Protein AF-A0A967VZC9-F1 (afdb_monomer_lite)

pLDDT: mean 88.89, std 13.27, range [49.28, 98.19]

Secondary structure (DSSP, 8-state):
------EEE----TT--SHHHHHHHHHHHHHHHHHTTSSSEEE----------

Structure (mmCIF, N/CA/C/O backbone):
data_AF-A0A967VZC9-F1
#
_entry.id   AF-A0A967VZC9-F1
#
loop_
_atom_site.group_PDB
_atom_site.id
_atom_site.type_symbol
_atom_site.label_atom_id
_atom_site.label_alt_id
_atom_site.label_comp_id
_atom_site.label_asym_id
_atom_site.label_entity_id
_atom_site.label_seq_id
_atom_site.pdbx_PDB_ins_code
_atom_site.Cartn_x
_atom_site.Cartn_y
_atom_site.Cartn_z
_atom_site.occupancy
_atom_site.B_iso_or_equiv
_atom_site.auth_seq_id
_atom_site.auth_comp_id
_atom_site.auth_asym_id
_atom_site.auth_atom_id
_atom_site.pdbx_PDB_model_num
ATOM 1 N N . MET A 1 1 ? -7.478 -2.832 27.688 1.00 69.19 1 MET A N 1
ATOM 2 C CA . MET A 1 1 ? -7.411 -1.928 26.518 1.00 69.19 1 MET A CA 1
ATOM 3 C C . MET A 1 1 ? -6.950 -2.754 25.326 1.00 69.19 1 MET A C 1
ATOM 5 O O . MET A 1 1 ? -6.015 -3.524 25.497 1.00 69.19 1 MET A O 1
ATOM 9 N N . GLN A 1 2 ? -7.626 -2.666 24.178 1.00 91.19 2 GLN A N 1
ATOM 10 C CA . GLN A 1 2 ? -7.280 -3.432 22.974 1.00 91.19 2 GLN A CA 1
ATOM 11 C C . GLN A 1 2 ? -6.556 -2.519 21.984 1.00 91.19 2 GLN A C 1
ATOM 13 O O . GLN A 1 2 ? -7.065 -1.452 21.645 1.00 91.19 2 GLN A O 1
ATOM 18 N N . ILE A 1 3 ? -5.368 -2.930 21.544 1.00 95.50 3 ILE A N 1
ATOM 19 C CA . ILE A 1 3 ? -4.593 -2.229 20.517 1.00 95.50 3 ILE A CA 1
ATOM 20 C C . ILE A 1 3 ? -4.859 -2.922 19.184 1.00 95.50 3 ILE A C 1
ATOM 22 O O . ILE A 1 3 ? -4.885 -4.150 19.114 1.00 95.50 3 ILE A O 1
ATOM 26 N N . THR A 1 4 ? -5.070 -2.132 18.136 1.00 97.38 4 THR A N 1
ATOM 27 C CA . THR A 1 4 ? -5.267 -2.620 16.769 1.00 97.38 4 THR A CA 1
ATOM 28 C C . THR A 1 4 ? -4.302 -1.922 15.821 1.00 97.38 4 THR A C 1
ATOM 30 O O . THR A 1 4 ? -3.765 -0.857 16.134 1.00 97.3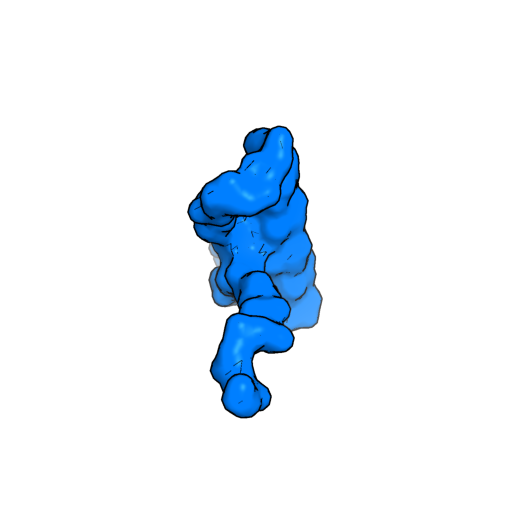8 4 THR A O 1
ATOM 33 N N . VAL A 1 5 ? -4.081 -2.526 14.656 1.00 97.12 5 VAL A N 1
ATOM 34 C CA . VAL A 1 5 ? -3.249 -1.968 13.587 1.00 97.12 5 VAL A CA 1
ATOM 35 C C . VAL A 1 5 ? -4.080 -1.791 12.325 1.00 97.12 5 VAL A C 1
ATOM 37 O O . VAL A 1 5 ? -5.081 -2.467 12.119 1.00 97.12 5 VAL A O 1
ATOM 40 N N . SER A 1 6 ? -3.684 -0.843 11.485 1.00 98.19 6 SER A N 1
ATOM 41 C CA . SER A 1 6 ? -4.191 -0.720 10.114 1.00 98.19 6 SER A CA 1
ATOM 42 C C . SER A 1 6 ? -3.018 -0.954 9.182 1.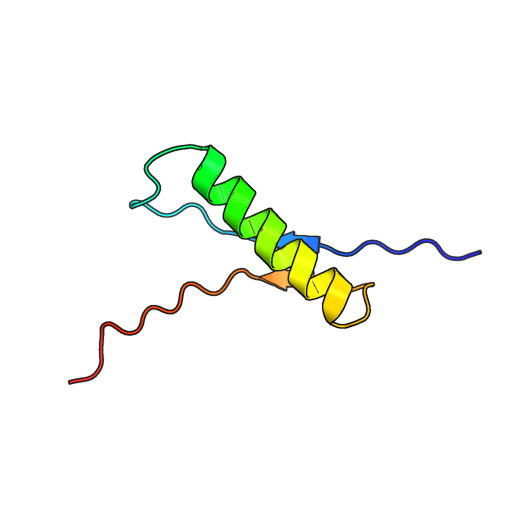00 98.19 6 SER A C 1
ATOM 44 O O . SER A 1 6 ? -1.910 -0.525 9.507 1.00 98.19 6 SER A O 1
ATOM 46 N N . VAL A 1 7 ? -3.243 -1.648 8.072 1.00 98.19 7 VAL A N 1
ATOM 47 C CA . VAL A 1 7 ? -2.169 -2.102 7.183 1.00 98.19 7 VAL A CA 1
ATOM 48 C C . VAL A 1 7 ? -2.514 -1.740 5.744 1.00 98.19 7 VAL A C 1
ATOM 50 O O . VAL A 1 7 ? -3.631 -1.981 5.291 1.00 98.19 7 VAL A O 1
ATOM 53 N N . GLY A 1 8 ? -1.547 -1.167 5.035 1.00 97.94 8 GLY A N 1
ATOM 54 C CA . GLY A 1 8 ? -1.585 -1.008 3.586 1.00 97.94 8 GLY A CA 1
ATOM 55 C C . GLY A 1 8 ? -0.651 -2.014 2.930 1.00 97.94 8 GLY A C 1
ATOM 56 O O . GLY A 1 8 ? 0.469 -2.197 3.403 1.00 97.94 8 GLY A O 1
ATOM 57 N N . ILE A 1 9 ? -1.112 -2.676 1.872 1.00 97.06 9 ILE A N 1
ATOM 58 C CA . ILE A 1 9 ? -0.330 -3.666 1.121 1.00 97.06 9 ILE A CA 1
ATOM 59 C C . ILE A 1 9 ? -0.118 -3.155 -0.299 1.00 97.06 9 ILE A C 1
ATOM 61 O O . ILE A 1 9 ? -1.045 -2.638 -0.916 1.00 97.06 9 ILE A O 1
ATOM 65 N N . SER A 1 10 ? 1.081 -3.341 -0.839 1.00 95.06 10 SER A N 1
ATOM 66 C CA . SER A 1 10 ? 1.384 -3.121 -2.250 1.00 95.06 10 SER A CA 1
ATOM 67 C C . SER A 1 10 ? 2.249 -4.262 -2.784 1.00 95.06 10 SER A C 1
ATOM 69 O O . SER A 1 10 ? 2.975 -4.915 -2.036 1.00 95.06 10 SER A O 1
ATOM 71 N N . GLU A 1 11 ? 2.147 -4.516 -4.085 1.00 93.00 11 GLU A N 1
ATOM 72 C CA . GLU A 1 11 ? 2.954 -5.514 -4.792 1.00 93.00 11 GLU A CA 1
ATOM 73 C C . GLU A 1 11 ? 4.057 -4.833 -5.603 1.00 93.00 11 GLU A C 1
ATOM 75 O O . GLU A 1 11 ? 3.838 -3.744 -6.130 1.00 93.00 11 GLU A O 1
ATOM 80 N N . PHE A 1 12 ? 5.234 -5.448 -5.717 1.00 90.38 12 PHE A N 1
ATOM 81 C CA . PHE A 1 12 ? 6.293 -4.959 -6.599 1.00 90.38 12 PHE A CA 1
ATOM 82 C C . PHE A 1 12 ? 5.887 -5.121 -8.069 1.00 90.38 12 PHE A C 1
ATOM 84 O O . PHE A 1 12 ? 5.565 -6.223 -8.506 1.00 90.38 12 PHE A O 1
ATOM 91 N N . ASN A 1 13 ? 5.947 -4.040 -8.841 1.00 86.31 13 ASN A N 1
ATOM 92 C CA . ASN A 1 13 ? 5.636 -4.049 -10.264 1.00 86.31 13 ASN A CA 1
ATOM 93 C C . ASN A 1 13 ? 6.916 -3.962 -11.092 1.00 86.31 13 ASN A C 1
ATOM 95 O O . ASN A 1 13 ? 7.856 -3.262 -10.735 1.00 86.31 13 ASN A O 1
ATOM 99 N N . LYS A 1 14 ? 6.922 -4.601 -12.267 1.00 85.12 14 LYS A N 1
ATOM 100 C CA . LYS A 1 14 ? 8.046 -4.489 -13.217 1.00 85.12 14 LYS A CA 1
ATOM 101 C C . LYS A 1 14 ? 8.277 -3.058 -13.715 1.00 85.12 14 LYS A C 1
ATOM 103 O O . LYS A 1 14 ? 9.387 -2.740 -14.122 1.00 85.12 14 LYS A O 1
ATOM 108 N N . ASP A 1 15 ? 7.236 -2.230 -13.669 1.00 85.19 15 ASP A N 1
ATOM 109 C CA . ASP A 1 15 ? 7.277 -0.819 -14.060 1.00 85.19 15 ASP A CA 1
ATOM 110 C C . ASP A 1 15 ? 7.719 0.106 -12.913 1.00 85.19 15 ASP A C 1
ATOM 112 O O . ASP A 1 15 ? 7.798 1.319 -13.109 1.00 85.19 15 ASP A O 1
ATOM 116 N N . ASP A 1 16 ? 7.951 -0.422 -11.703 1.00 87.56 16 ASP A N 1
ATOM 117 C CA . ASP A 1 16 ? 8.441 0.397 -10.598 1.00 87.56 16 ASP A CA 1
ATOM 118 C C . ASP A 1 16 ? 9.853 0.894 -10.933 1.00 87.56 16 ASP A C 1
ATOM 120 O O . ASP A 1 16 ? 10.787 0.117 -11.130 1.00 87.56 16 ASP A O 1
ATOM 124 N N . THR A 1 17 ? 10.006 2.214 -11.005 1.00 84.38 17 THR A N 1
ATOM 125 C CA . THR A 1 17 ? 11.272 2.859 -11.374 1.00 84.38 17 THR A CA 1
ATOM 126 C C . THR A 1 17 ? 12.245 2.984 -10.205 1.00 84.38 17 THR A C 1
ATOM 128 O O . THR A 1 17 ? 13.426 3.240 -10.427 1.00 84.38 17 THR A O 1
ATOM 131 N N . ASP A 1 18 ? 11.755 2.850 -8.971 1.00 89.88 18 ASP A N 1
ATOM 132 C CA . ASP A 1 18 ? 12.543 2.905 -7.740 1.00 89.88 18 ASP A CA 1
ATOM 133 C C . ASP A 1 18 ? 11.898 2.071 -6.614 1.00 89.88 18 ASP A C 1
ATOM 135 O O . ASP A 1 18 ? 10.704 1.754 -6.649 1.00 89.88 18 ASP A O 1
ATOM 139 N N . GLU A 1 19 ? 12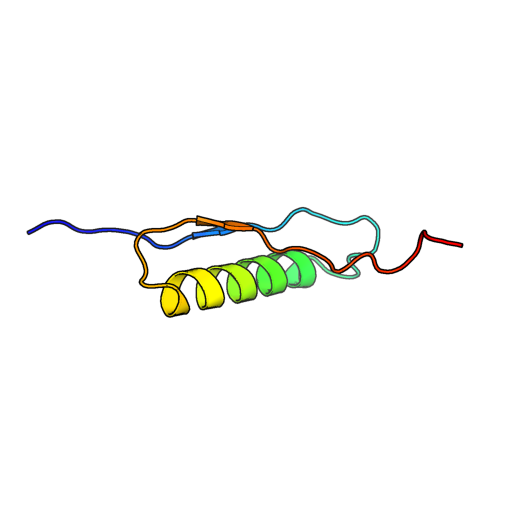.674 1.729 -5.580 1.00 87.44 19 GLU A N 1
ATOM 140 C CA . GLU A 1 19 ? 12.167 1.019 -4.397 1.00 87.44 19 GLU A CA 1
ATOM 141 C C . GLU A 1 19 ? 11.182 1.849 -3.557 1.00 87.44 19 GLU A C 1
ATOM 143 O O . GLU A 1 19 ? 10.446 1.311 -2.730 1.00 87.44 19 GLU A O 1
ATOM 148 N N . ASN A 1 20 ? 11.131 3.165 -3.758 1.00 93.44 20 ASN A N 1
ATOM 149 C CA . ASN A 1 20 ? 10.200 4.024 -3.037 1.00 93.44 20 ASN A CA 1
ATOM 150 C C . ASN A 1 20 ? 8.785 3.941 -3.624 1.00 93.44 20 ASN A C 1
ATOM 152 O O . ASN A 1 20 ? 7.820 4.218 -2.912 1.00 93.44 20 ASN A O 1
ATOM 156 N N . ALA A 1 21 ? 8.631 3.532 -4.884 1.00 92.38 21 ALA A N 1
ATOM 157 C CA . ALA A 1 21 ? 7.350 3.399 -5.562 1.00 92.38 21 ALA A CA 1
ATOM 158 C C . ALA A 1 21 ? 6.455 2.373 -4.857 1.00 92.38 21 ALA A C 1
ATOM 160 O O . ALA A 1 21 ? 5.288 2.659 -4.576 1.00 92.38 21 ALA A O 1
ATOM 161 N N . ILE A 1 22 ? 7.008 1.214 -4.484 1.00 93.88 22 ILE A N 1
ATOM 162 C CA . ILE A 1 22 ? 6.271 0.190 -3.734 1.00 93.88 22 ILE A CA 1
ATOM 163 C C . ILE A 1 22 ? 5.887 0.686 -2.334 1.00 93.88 22 ILE A C 1
ATOM 165 O O . ILE A 1 22 ? 4.740 0.503 -1.916 1.00 93.88 22 ILE A O 1
ATOM 169 N N . VAL A 1 23 ? 6.792 1.386 -1.640 1.00 95.00 23 VAL A N 1
ATOM 170 C CA . VAL A 1 23 ? 6.537 1.928 -0.294 1.00 95.00 23 VAL A CA 1
ATOM 171 C C . VAL A 1 23 ? 5.453 3.005 -0.330 1.00 95.00 23 VAL A C 1
ATOM 173 O O . VAL A 1 23 ? 4.536 2.971 0.487 1.00 95.00 23 VAL A O 1
ATOM 176 N N . ARG A 1 24 ? 5.496 3.920 -1.305 1.00 95.00 24 ARG A N 1
ATOM 177 C CA . ARG A 1 24 ? 4.472 4.964 -1.491 1.00 95.00 24 ARG A CA 1
ATOM 178 C C . ARG A 1 24 ? 3.087 4.364 -1.720 1.00 95.00 24 ARG A C 1
ATOM 180 O O . ARG A 1 24 ? 2.127 4.810 -1.102 1.00 95.00 24 ARG A O 1
ATOM 187 N N . ARG A 1 25 ? 2.987 3.319 -2.548 1.00 95.44 25 ARG A N 1
ATOM 188 C CA . ARG A 1 25 ? 1.721 2.608 -2.795 1.00 95.44 25 ARG A CA 1
ATOM 189 C C . ARG A 1 25 ? 1.193 1.913 -1.536 1.00 95.44 25 ARG A C 1
ATOM 191 O O . ARG A 1 25 ? -0.008 1.959 -1.273 1.00 95.44 25 ARG A O 1
ATOM 198 N N . ALA A 1 26 ? 2.074 1.310 -0.733 1.00 96.31 26 ALA A N 1
ATOM 199 C CA . ALA A 1 26 ? 1.685 0.726 0.552 1.00 96.31 26 ALA A CA 1
ATOM 200 C C . ALA A 1 26 ? 1.199 1.800 1.538 1.00 96.31 26 ALA A C 1
ATOM 202 O O . ALA A 1 26 ? 0.191 1.595 2.212 1.00 96.31 26 ALA A O 1
ATOM 203 N N . ASP A 1 27 ? 1.877 2.949 1.607 1.00 96.94 27 ASP A N 1
ATOM 204 C CA . ASP A 1 27 ? 1.484 4.055 2.484 1.00 96.94 27 ASP A CA 1
ATOM 205 C C . ASP A 1 27 ? 0.141 4.673 2.065 1.00 96.94 27 ASP A C 1
ATOM 207 O O . ASP A 1 27 ? -0.717 4.933 2.910 1.00 96.94 27 ASP A O 1
ATOM 211 N N . GLU A 1 28 ? -0.112 4.807 0.761 1.00 96.38 28 GLU A N 1
ATOM 212 C CA . GLU A 1 28 ? -1.410 5.252 0.254 1.00 96.38 28 GLU A CA 1
ATOM 213 C C . GLU A 1 28 ? -2.532 4.294 0.677 1.00 96.38 28 GLU A C 1
ATOM 215 O O . GLU A 1 28 ? -3.546 4.725 1.233 1.00 96.38 28 GLU A O 1
ATOM 220 N N . ALA A 1 29 ? -2.331 2.984 0.507 1.00 97.44 29 ALA A N 1
ATOM 221 C CA . ALA A 1 29 ? -3.290 1.978 0.953 1.00 97.44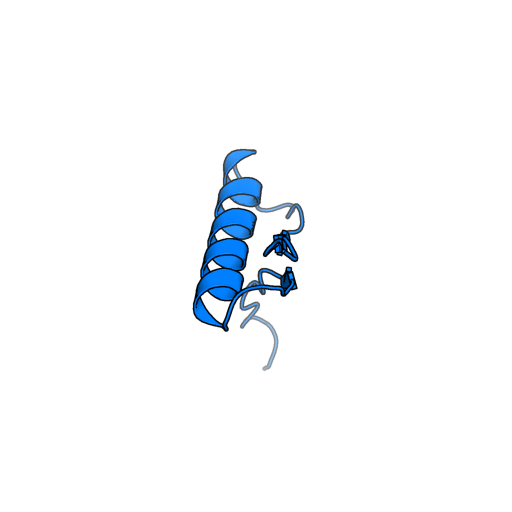 29 ALA A CA 1
ATOM 222 C C . ALA A 1 29 ? -3.476 1.985 2.486 1.00 97.44 29 ALA A C 1
ATOM 224 O O . ALA A 1 29 ? -4.598 1.865 2.984 1.00 97.44 29 ALA A O 1
ATOM 225 N N . LEU A 1 30 ? -2.405 2.217 3.253 1.00 98.00 30 LEU A N 1
ATOM 226 C CA . LEU A 1 30 ? -2.458 2.367 4.710 1.00 98.00 30 LEU A CA 1
ATOM 227 C C . LEU A 1 30 ? -3.286 3.593 5.108 1.00 98.00 30 LEU A C 1
ATOM 229 O O . LEU A 1 30 ? -4.062 3.550 6.069 1.00 98.00 30 LEU A O 1
ATOM 233 N N . TYR A 1 31 ? -3.131 4.694 4.377 1.00 97.56 31 TYR A N 1
ATOM 234 C CA . TYR A 1 31 ? -3.926 5.891 4.586 1.00 97.56 31 TYR A CA 1
ATOM 235 C C . TYR A 1 31 ? -5.412 5.628 4.305 1.00 97.56 31 TYR A C 1
ATOM 237 O O . TYR A 1 31 ? -6.260 6.036 5.104 1.00 97.56 31 TYR A O 1
ATOM 245 N N . GLN A 1 32 ? -5.742 4.861 3.259 1.00 97.25 32 GLN A N 1
ATOM 246 C CA . GLN A 1 32 ? -7.121 4.420 3.013 1.00 97.25 32 GLN A CA 1
ATOM 247 C C . GLN A 1 32 ? -7.659 3.541 4.147 1.00 97.25 32 GLN A C 1
ATOM 249 O O . GLN A 1 32 ? -8.762 3.795 4.627 1.00 97.25 32 GLN A O 1
ATOM 254 N N . ALA A 1 33 ? -6.873 2.590 4.662 1.00 97.88 33 ALA A N 1
ATOM 255 C CA . ALA A 1 33 ? -7.266 1.766 5.811 1.00 97.88 33 ALA A CA 1
ATOM 256 C C . ALA A 1 33 ? -7.603 2.628 7.043 1.00 97.88 33 ALA A C 1
ATOM 258 O O . ALA A 1 33 ? -8.606 2.415 7.731 1.00 97.88 33 ALA A O 1
ATOM 259 N N . LYS A 1 34 ? -6.805 3.673 7.302 1.00 97.12 34 LYS A N 1
ATOM 260 C CA . LYS A 1 34 ? -7.071 4.629 8.389 1.00 97.12 34 LYS A CA 1
ATOM 261 C C . LYS A 1 34 ? -8.366 5.418 8.164 1.00 97.12 34 LYS A C 1
ATOM 263 O O . LYS A 1 34 ? -9.097 5.645 9.129 1.00 97.12 34 LYS A O 1
ATOM 268 N N . ARG A 1 35 ? -8.659 5.820 6.922 1.00 97.50 35 ARG A N 1
ATOM 269 C CA . ARG A 1 35 ? -9.884 6.558 6.552 1.00 97.50 35 ARG A CA 1
ATOM 270 C C . ARG A 1 35 ? -11.140 5.689 6.551 1.00 97.50 35 ARG A C 1
ATOM 272 O O . ARG A 1 35 ? -12.202 6.191 6.895 1.00 97.50 35 ARG A O 1
ATOM 279 N N . ALA A 1 36 ? -11.012 4.405 6.230 1.00 96.31 36 ALA A N 1
ATOM 280 C CA . ALA A 1 36 ? -12.104 3.432 6.210 1.00 96.31 36 ALA A CA 1
ATOM 281 C C . ALA A 1 36 ? -12.582 2.995 7.610 1.00 96.31 36 ALA A C 1
ATOM 283 O O . ALA A 1 36 ? -13.506 2.197 7.718 1.00 96.31 36 ALA A O 1
ATOM 284 N N . GLY A 1 37 ? -11.968 3.510 8.682 1.00 96.06 37 GLY A N 1
ATOM 285 C CA . GLY A 1 37 ? -12.351 3.203 10.064 1.00 96.06 37 GLY A CA 1
ATOM 286 C C . GLY A 1 37 ? -11.265 2.530 10.903 1.00 96.06 37 GLY A C 1
ATOM 287 O O . GLY A 1 37 ? -11.512 2.271 12.079 1.00 96.06 37 GLY A O 1
ATOM 288 N N . ARG A 1 38 ? -10.049 2.334 10.360 1.00 96.62 38 ARG A N 1
ATOM 289 C CA . ARG A 1 38 ? -8.921 1.621 11.001 1.00 96.62 38 ARG A CA 1
ATOM 290 C C . ARG A 1 38 ? -9.223 0.129 11.216 1.00 96.62 38 ARG A C 1
ATOM 292 O O . ARG A 1 38 ? -10.218 -0.384 10.719 1.00 96.62 38 ARG A O 1
ATOM 299 N N . ASN A 1 39 ? -8.321 -0.574 11.909 1.00 97.56 39 ASN A N 1
ATOM 300 C CA . ASN A 1 39 ? -8.407 -2.010 12.213 1.00 97.56 39 ASN A CA 1
ATOM 301 C C . ASN A 1 39 ? -8.722 -2.884 10.982 1.00 97.56 39 ASN A C 1
ATOM 303 O O . ASN A 1 39 ? -9.547 -3.794 11.034 1.00 97.56 39 ASN A O 1
ATOM 307 N N . CYS A 1 40 ? -8.101 -2.561 9.849 1.00 97.56 40 CYS A N 1
ATOM 308 C CA . CYS A 1 40 ? -8.322 -3.249 8.588 1.00 97.56 40 CYS A CA 1
ATOM 309 C C . CYS A 1 40 ? -7.060 -3.255 7.724 1.00 97.56 40 CYS A C 1
ATOM 311 O O . CYS A 1 40 ? -6.084 -2.539 7.983 1.00 97.56 40 CYS A O 1
ATOM 313 N N . VAL A 1 41 ? -7.106 -4.097 6.697 1.00 98.06 41 VAL A N 1
ATOM 314 C CA . VAL A 1 41 ? -6.062 -4.255 5.691 1.00 98.06 41 VAL A CA 1
ATOM 315 C C . VAL A 1 41 ? -6.627 -3.784 4.359 1.00 98.06 41 VAL A C 1
ATOM 317 O O . VAL A 1 41 ? -7.718 -4.208 3.979 1.00 98.06 41 VAL A O 1
ATOM 320 N N . VAL A 1 42 ? -5.900 -2.919 3.658 1.00 97.94 42 VAL A N 1
ATOM 321 C CA . VAL A 1 42 ? -6.294 -2.425 2.334 1.00 97.94 42 VAL A CA 1
ATOM 322 C C . VAL A 1 42 ? -5.171 -2.714 1.335 1.00 97.94 42 VAL A C 1
ATOM 324 O O . VAL A 1 42 ? -4.025 -2.339 1.596 1.00 97.94 42 VAL A O 1
ATOM 327 N N . PRO A 1 43 ? -5.456 -3.383 0.204 1.00 96.56 43 PRO A N 1
ATOM 328 C CA . PRO A 1 43 ? -4.504 -3.514 -0.887 1.00 96.56 43 PRO A CA 1
ATOM 329 C C . PRO A 1 43 ? -4.508 -2.256 -1.760 1.00 96.56 43 PRO A C 1
ATOM 331 O O . PRO A 1 43 ? -5.555 -1.665 -2.029 1.00 96.56 43 PRO A O 1
ATOM 334 N N . PHE A 1 44 ? -3.336 -1.865 -2.246 1.00 95.12 44 PHE A N 1
ATOM 335 C CA . PHE A 1 44 ? -3.219 -0.904 -3.328 1.00 95.12 44 PHE A CA 1
ATOM 336 C C . PHE A 1 44 ?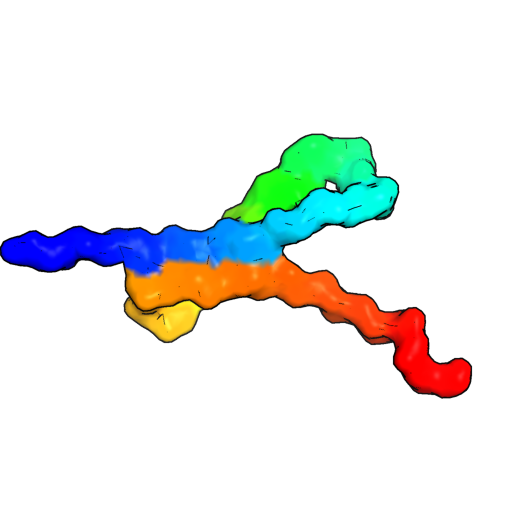 -3.708 -1.559 -4.620 1.00 95.12 44 PHE A C 1
ATOM 338 O O . PHE A 1 44 ? -3.107 -2.520 -5.100 1.00 95.12 44 PHE A O 1
ATOM 345 N N . VAL A 1 45 ? -4.788 -1.032 -5.189 1.00 88.56 45 VAL A N 1
ATOM 346 C CA . VAL A 1 45 ? -5.307 -1.468 -6.486 1.00 88.56 45 VAL A CA 1
ATOM 347 C C . VAL A 1 45 ? -4.783 -0.498 -7.534 1.00 88.56 45 VAL A C 1
ATOM 349 O O . VAL A 1 45 ? -5.197 0.660 -7.576 1.00 88.56 45 VAL A O 1
ATOM 352 N N . LYS A 1 46 ? -3.854 -0.959 -8.376 1.00 78.06 46 LYS A N 1
ATOM 353 C CA . LYS A 1 46 ? -3.492 -0.223 -9.588 1.00 78.06 46 LYS A CA 1
ATOM 354 C C . LYS A 1 46 ? -4.715 -0.281 -10.501 1.00 78.06 46 LYS A C 1
ATOM 356 O O . LYS A 1 46 ? -5.180 -1.366 -10.840 1.00 78.06 46 LYS A O 1
ATOM 361 N N . SER A 1 47 ? -5.280 0.874 -10.841 1.00 69.00 47 SER A N 1
ATOM 362 C CA . SER A 1 47 ? -6.357 0.962 -11.825 1.00 69.00 47 SER A CA 1
ATOM 363 C C . SER A 1 47 ? -5.789 0.624 -13.203 1.00 69.00 47 SER A C 1
ATOM 365 O O . SER A 1 47 ? -5.450 1.519 -13.975 1.00 69.00 47 SER A O 1
ATOM 367 N N . ASP A 1 48 ? -5.654 -0.666 -13.500 1.00 62.66 48 ASP A N 1
ATOM 368 C CA . ASP A 1 48 ? -5.289 -1.179 -14.819 1.00 62.66 48 ASP A CA 1
ATOM 369 C C . ASP A 1 48 ? -6.489 -1.024 -15.770 1.00 62.66 48 ASP A C 1
ATOM 371 O O . ASP A 1 48 ? -7.109 -1.983 -16.220 1.00 62.66 48 ASP A O 1
ATOM 375 N N . ASN A 1 49 ? -6.843 0.222 -16.093 1.00 57.81 49 ASN A N 1
ATOM 376 C CA . ASN A 1 49 ? -7.839 0.551 -17.117 1.00 57.81 49 ASN A CA 1
ATOM 377 C C . ASN A 1 49 ? -7.232 0.454 -18.528 1.00 57.81 49 ASN A C 1
ATOM 379 O O . ASN A 1 49 ? -7.336 1.382 -19.328 1.00 57.81 49 ASN A O 1
ATOM 383 N N . ALA A 1 50 ? -6.577 -0.665 -18.836 1.00 58.94 50 ALA A N 1
ATOM 384 C CA . ALA A 1 50 ? -6.019 -0.938 -20.156 1.00 58.94 50 ALA A CA 1
ATOM 385 C C . ALA A 1 50 ? -6.156 -2.419 -20.537 1.00 58.94 50 ALA A C 1
ATOM 387 O O . ALA A 1 50 ? -5.159 -3.077 -20.800 1.00 58.94 50 ALA A O 1
ATOM 388 N N . GLN A 1 51 ? -7.394 -2.929 -20.577 1.00 60.62 51 GLN A N 1
ATOM 389 C CA . GLN A 1 51 ? -7.830 -3.956 -21.539 1.00 60.62 51 GLN A CA 1
ATOM 390 C C . GLN A 1 51 ? -9.354 -4.174 -21.467 1.00 60.62 51 GLN A C 1
ATOM 392 O O . GLN A 1 51 ? -9.862 -5.029 -20.748 1.00 60.62 51 GLN A O 1
ATOM 397 N N . SER A 1 52 ? -10.094 -3.374 -22.237 1.00 49.28 52 SER A N 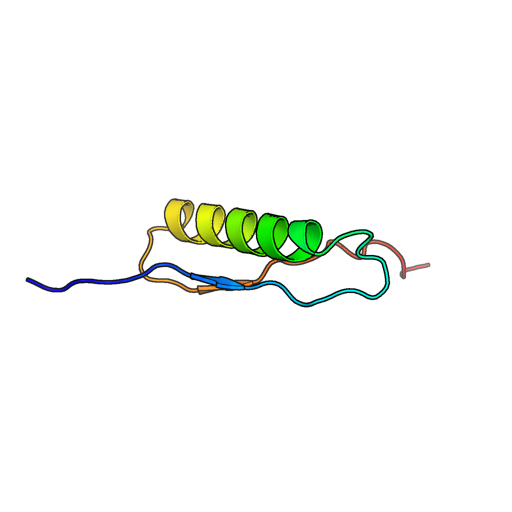1
ATOM 398 C CA . SER A 1 52 ? -11.409 -3.725 -22.798 1.00 49.28 52 SER A CA 1
ATOM 399 C C . SER A 1 52 ? -11.726 -2.777 -23.956 1.00 49.28 52 SER A C 1
ATOM 401 O O . SER A 1 52 ? -12.372 -1.751 -23.760 1.00 49.28 52 SER A O 1
ATOM 403 N N . ASN A 1 53 ? -11.199 -3.098 -25.141 1.00 51.00 53 ASN A N 1
ATOM 404 C CA . ASN A 1 53 ? -11.924 -3.120 -26.418 1.00 51.00 53 ASN A CA 1
ATOM 405 C C . ASN A 1 53 ? -11.082 -3.873 -27.454 1.00 51.00 53 ASN A C 1
ATOM 407 O O . ASN A 1 53 ? -9.895 -3.501 -27.600 1.00 51.00 53 ASN A O 1
#

Sequence (53 aa):
MQITVSVGISEFNKDDTDENAIVRRADEALYQAKRAGRNCVVPFVKSDNAQSN

Foldseek 3Di:
DDDAAAWFAEDDDPPPPDPVSRVVLRVVQSVVCVVVPHRYYGYRDDPCPPDDD

Radius of gyration: 13.57 Å; chains: 1; bounding box: 25×12×53 Å